Protein AF-A0A343YVI8-F1 (afdb_monomer)

Foldseek 3Di:
DVLVLVLLVVVLVVDPQVLVNLVSQLVSLVVVLVVVCVVDPHSPVSVVSNVVSVVVSVVVNVVSVVPDDPDDDDDDVVSVVVSVVSVVVSVVVVVVVVVVVVVVVVVVVVVVVVVVVVVVVVVVVVVVVVD

Sequence (131 aa):
MMSIMFLMSILMIFYNHPMSMGANLILQTIMIVILIGPMNYSFWFSYILFLIMIGGMLILFMYMTSIASNEKFKFSINLLIIIMMMFMITYFLNKYFIKEFNFKMMENMFFNQYNFNNFNKYYNLNFQLIY

Secondary structure (DSSP, 8-state):
-HHHHHHHHHHHTT--SHHHHHHHHHHHHHHHHHHHGGGSSSTHHHHHHHHHHHHHHHHHHHHHHHHS--PPP---HHHHHHHHHHHHHHHHHHHHHHHHHHHHHHHHHHHHHHHHHHHHHHHHHHHHTT-

InterPro domains:
  IPR050269 Complex I Subunit 6 [PTHR11435] (2-109)

Radius of gyration: 25.28 Å; Cα contacts (8 Å, |Δi|>4): 42; chains: 1; bounding box: 85×29×43 Å

Mean predicted aligned error: 10.16 Å

pLDDT: mean 79.78, std 9.46, range [43.69, 89.25]

Organism: NCBI:txid1981046

Solvent-accessible surface area (backbone atoms only — not comparable to full-atom values): 7510 Å² total; per-residue (Å²): 108,70,70,58,48,54,49,55,61,58,51,50,78,74,48,85,48,69,68,60,40,51,52,52,50,53,54,48,52,55,55,49,32,64,58,48,27,79,74,42,100,56,53,65,64,29,49,54,54,45,54,54,54,49,56,57,50,52,55,54,48,56,52,50,67,75,69,54,76,90,69,80,86,81,87,54,70,68,59,53,53,53,51,52,53,52,52,52,53,50,52,54,50,50,55,52,52,52,51,52,51,52,51,53,51,51,52,51,51,52,50,52,52,52,51,52,52,50,52,52,47,54,55,52,51,57,60,62,75,75,110

Structure (mmCIF, N/CA/C/O backbone):
data_AF-A0A343YVI8-F1
#
_entry.id   AF-A0A343YVI8-F1
#
loop_
_atom_site.group_PDB
_atom_site.id
_atom_site.type_symbol
_atom_site.label_atom_id
_atom_site.label_alt_id
_atom_site.label_comp_id
_atom_site.label_asym_id
_atom_site.label_entity_id
_atom_site.label_seq_id
_atom_site.pdbx_PDB_ins_code
_atom_site.Cartn_x
_atom_site.Cartn_y
_atom_site.Cartn_z
_atom_site.occupancy
_atom_site.B_iso_or_equiv
_atom_site.auth_seq_id
_atom_site.auth_comp_id
_atom_site.auth_asym_id
_atom_site.auth_atom_id
_atom_site.pdbx_PDB_model_num
ATOM 1 N N . MET A 1 1 ? 5.208 0.278 -0.737 1.00 77.56 1 MET A N 1
ATOM 2 C CA . MET A 1 1 ? 3.850 0.204 -1.328 1.00 77.56 1 MET A CA 1
ATOM 3 C C . MET A 1 1 ? 3.110 -1.069 -0.935 1.00 77.56 1 MET A C 1
ATOM 5 O O . MET A 1 1 ? 2.021 -0.941 -0.396 1.00 77.56 1 MET A O 1
ATOM 9 N N . MET A 1 2 ? 3.692 -2.265 -1.097 1.00 82.00 2 MET A N 1
ATOM 10 C CA . MET A 1 2 ? 3.049 -3.530 -0.682 1.00 82.00 2 MET A CA 1
ATOM 11 C C . MET A 1 2 ? 2.573 -3.549 0.778 1.00 82.00 2 MET A C 1
ATOM 13 O O . MET A 1 2 ? 1.444 -3.940 1.052 1.00 82.00 2 MET A O 1
ATOM 17 N N . SER A 1 3 ? 3.390 -3.050 1.711 1.00 85.50 3 SER A N 1
ATOM 18 C CA . SER A 1 3 ? 3.013 -2.959 3.130 1.00 85.50 3 SER A CA 1
ATOM 19 C C . SER A 1 3 ? 1.769 -2.090 3.366 1.00 85.50 3 SER A C 1
ATOM 21 O O . SER A 1 3 ? 0.954 -2.389 4.231 1.00 85.50 3 SER A O 1
ATOM 23 N N . ILE A 1 4 ? 1.607 -1.020 2.579 1.00 85.44 4 ILE A N 1
ATOM 24 C CA . ILE A 1 4 ? 0.468 -0.099 2.665 1.00 85.44 4 ILE A CA 1
ATOM 25 C C . ILE A 1 4 ? -0.784 -0.764 2.090 1.00 85.44 4 ILE A C 1
ATOM 27 O O . ILE A 1 4 ? -1.859 -0.616 2.657 1.00 85.44 4 ILE A O 1
ATOM 31 N N . MET A 1 5 ? -0.664 -1.555 1.020 1.00 89.25 5 MET A N 1
ATOM 32 C CA . MET A 1 5 ? -1.799 -2.342 0.523 1.00 89.25 5 MET A CA 1
ATOM 33 C C . MET A 1 5 ? -2.298 -3.356 1.537 1.00 89.25 5 MET A C 1
ATOM 35 O O . MET A 1 5 ? -3.504 -3.496 1.709 1.00 89.25 5 MET A O 1
ATOM 39 N N . PHE A 1 6 ? -1.375 -4.043 2.207 1.00 86.25 6 PHE A N 1
ATOM 40 C CA . PHE A 1 6 ? -1.733 -5.020 3.224 1.00 86.25 6 PHE A CA 1
ATOM 41 C C . PHE A 1 6 ? -2.494 -4.359 4.383 1.00 86.25 6 PHE A C 1
ATOM 43 O O . PHE A 1 6 ? -3.528 -4.863 4.822 1.00 86.25 6 PHE A O 1
ATOM 50 N N . LEU A 1 7 ? -2.057 -3.166 4.801 1.00 87.56 7 LEU A N 1
ATOM 51 C CA . LEU A 1 7 ? -2.806 -2.345 5.752 1.00 87.56 7 LEU A CA 1
ATOM 52 C C . LEU A 1 7 ? -4.205 -2.009 5.234 1.00 87.56 7 LEU A C 1
ATOM 54 O O . LEU A 1 7 ? -5.179 -2.282 5.928 1.00 87.56 7 LEU A O 1
ATOM 58 N N . MET A 1 8 ? -4.324 -1.482 4.012 1.00 87.31 8 MET A N 1
ATOM 59 C CA . MET A 1 8 ? -5.625 -1.127 3.433 1.00 87.31 8 MET A CA 1
ATOM 60 C C . MET A 1 8 ? -6.579 -2.327 3.350 1.00 87.31 8 MET A C 1
ATOM 62 O O . MET A 1 8 ? -7.770 -2.167 3.616 1.00 87.31 8 MET A O 1
ATOM 66 N N . SER A 1 9 ? -6.078 -3.535 3.064 1.00 87.19 9 SER A N 1
ATOM 67 C CA . SER A 1 9 ? -6.901 -4.751 3.089 1.00 87.19 9 SER A CA 1
ATOM 68 C C . SER A 1 9 ? -7.373 -5.140 4.489 1.00 87.19 9 SER A C 1
ATOM 70 O O . SER A 1 9 ? -8.506 -5.584 4.634 1.00 87.19 9 SER A O 1
ATOM 72 N N . ILE A 1 10 ? -6.562 -4.937 5.531 1.00 86.94 10 ILE A N 1
ATOM 73 C CA . ILE A 1 10 ? -6.992 -5.186 6.916 1.00 86.94 10 ILE A CA 1
ATOM 74 C C . ILE A 1 10 ? -8.058 -4.165 7.333 1.00 86.94 10 ILE A C 1
ATOM 76 O O . ILE A 1 10 ? -9.026 -4.520 8.002 1.00 86.94 10 ILE A O 1
ATOM 80 N N . LEU A 1 11 ? -7.930 -2.909 6.892 1.00 84.06 11 LEU A N 1
ATOM 81 C CA . LEU A 1 11 ? -8.906 -1.858 7.191 1.00 84.06 11 LEU A CA 1
ATOM 82 C C . LEU A 1 11 ? -10.289 -2.123 6.589 1.00 84.06 11 LEU A C 1
ATOM 84 O O . LEU A 1 11 ? -11.279 -1.720 7.195 1.00 84.06 11 LEU A O 1
ATOM 88 N N . MET A 1 12 ? -10.382 -2.866 5.478 1.00 82.69 12 MET A N 1
ATOM 89 C CA . MET A 1 12 ? -11.670 -3.290 4.904 1.00 82.69 12 MET A CA 1
ATOM 90 C C . MET A 1 12 ? -12.567 -3.997 5.912 1.00 82.69 12 MET A C 1
ATOM 92 O O . MET A 1 12 ? -13.773 -3.785 5.900 1.00 82.69 12 MET A O 1
ATOM 96 N N . ILE A 1 13 ? -11.981 -4.826 6.777 1.00 82.31 13 ILE A N 1
ATOM 97 C CA . ILE A 1 13 ? -12.727 -5.658 7.728 1.00 82.31 13 ILE A CA 1
ATOM 98 C C . ILE A 1 13 ? -13.445 -4.783 8.765 1.00 82.31 13 ILE A C 1
ATOM 100 O O . ILE A 1 13 ? -14.475 -5.173 9.306 1.00 82.31 13 ILE A O 1
ATOM 104 N N . PHE A 1 14 ? -12.921 -3.585 9.027 1.00 80.50 14 PHE A N 1
ATOM 105 C CA . PHE A 1 14 ? -13.452 -2.680 10.037 1.00 80.50 14 PHE A CA 1
ATOM 106 C C . PHE A 1 14 ? -14.388 -1.597 9.480 1.00 80.50 14 PHE A C 1
ATOM 108 O O . PHE A 1 14 ? -14.979 -0.842 10.257 1.00 80.50 14 PHE A O 1
ATOM 115 N N . TYR A 1 15 ? -14.517 -1.475 8.157 1.00 78.88 15 TYR A N 1
ATOM 116 C CA . TYR A 1 15 ? -15.435 -0.516 7.552 1.00 78.88 15 TYR A CA 1
ATOM 117 C C . TYR A 1 15 ? -16.842 -1.100 7.452 1.00 78.88 15 TYR A C 1
ATOM 119 O O . TYR A 1 15 ? -17.083 -2.049 6.718 1.00 78.88 15 TYR A O 1
ATOM 127 N N . ASN A 1 16 ? -17.793 -0.461 8.132 1.00 74.56 16 ASN A N 1
ATOM 128 C CA . ASN A 1 16 ? -19.196 -0.878 8.091 1.00 74.56 16 ASN A CA 1
ATOM 129 C C . ASN A 1 16 ? -19.978 -0.218 6.946 1.00 74.56 16 ASN A C 1
ATOM 131 O O . ASN A 1 16 ? -20.983 -0.756 6.494 1.00 74.56 16 ASN A O 1
ATOM 135 N N . HIS A 1 17 ? -19.548 0.964 6.487 1.00 78.00 17 HIS A N 1
ATOM 136 C CA . HIS A 1 17 ? -20.292 1.714 5.480 1.00 78.00 17 HIS A CA 1
ATOM 137 C C . HIS A 1 17 ? -19.860 1.301 4.057 1.00 78.00 17 HIS A C 1
ATOM 139 O O . HIS A 1 17 ? -18.666 1.383 3.737 1.00 78.00 17 HIS A O 1
ATOM 145 N N . PRO A 1 18 ? -20.796 0.935 3.157 1.00 80.06 18 PRO A N 1
ATOM 146 C CA . PRO A 1 18 ? -20.468 0.470 1.805 1.00 80.06 18 PRO A CA 1
ATOM 147 C C . PRO A 1 18 ? -19.692 1.521 1.002 1.00 80.06 18 PRO A C 1
ATOM 149 O O . PRO A 1 18 ? -18.757 1.188 0.279 1.00 80.06 18 PRO A O 1
ATOM 152 N N . MET A 1 19 ? -20.001 2.809 1.194 1.00 78.25 19 MET A N 1
ATOM 153 C CA . MET A 1 19 ? -19.268 3.908 0.548 1.00 78.25 19 MET A CA 1
ATOM 154 C C . MET A 1 19 ? -17.791 3.978 0.973 1.00 78.25 19 MET A C 1
ATOM 156 O O . MET A 1 19 ? -16.931 4.176 0.120 1.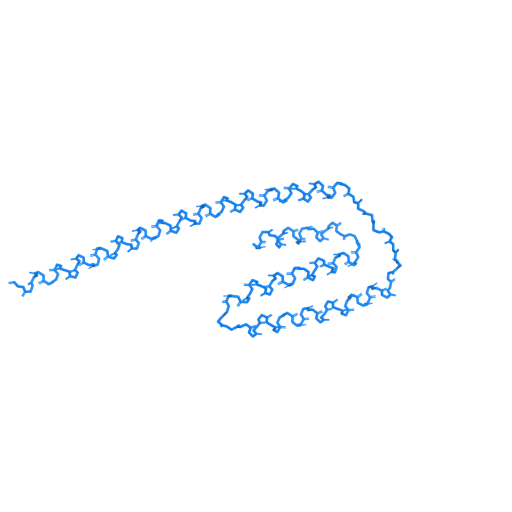00 78.25 19 MET A O 1
ATOM 160 N N . SER A 1 20 ? -17.466 3.787 2.263 1.00 81.75 20 SER A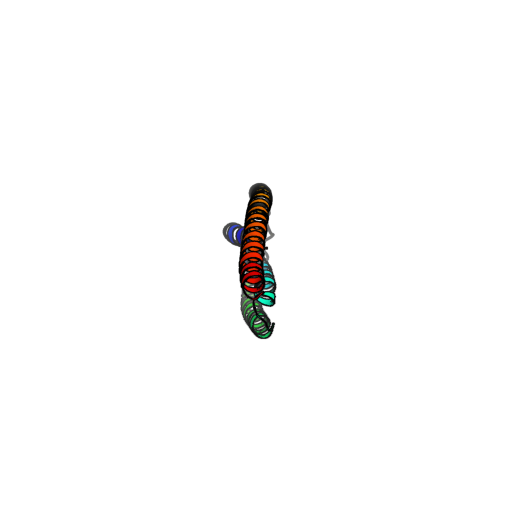 N 1
ATOM 161 C CA . SER A 1 20 ? -16.062 3.787 2.710 1.00 81.75 20 SER A CA 1
ATOM 162 C C . SER A 1 20 ? -15.317 2.547 2.233 1.00 81.75 20 SER A C 1
ATOM 164 O O . SER A 1 20 ? -14.145 2.637 1.876 1.00 81.75 20 SER A O 1
ATOM 166 N N . MET A 1 21 ? -16.009 1.408 2.161 1.00 80.75 21 MET A N 1
ATOM 167 C CA . MET A 1 21 ? -15.449 0.181 1.601 1.00 80.75 21 MET A CA 1
ATOM 168 C C . MET A 1 21 ? -15.139 0.348 0.103 1.00 80.75 21 MET A C 1
ATOM 170 O O . MET A 1 21 ? -14.044 0.008 -0.343 1.00 80.75 21 MET A O 1
ATOM 174 N N . GLY A 1 22 ? -16.047 0.973 -0.656 1.00 84.75 22 GLY A N 1
ATOM 175 C CA . GLY A 1 22 ? -15.846 1.319 -2.066 1.00 84.75 22 GLY A CA 1
ATOM 176 C C . GLY A 1 22 ? -14.704 2.316 -2.291 1.00 84.75 22 GLY A C 1
ATOM 177 O O . GLY A 1 22 ? -13.875 2.115 -3.175 1.00 84.75 22 GLY A O 1
ATOM 178 N N . ALA A 1 23 ? -14.594 3.351 -1.455 1.00 82.94 23 ALA A N 1
ATOM 179 C CA . ALA A 1 23 ? -13.493 4.312 -1.533 1.00 82.94 23 ALA A CA 1
ATOM 180 C C . ALA A 1 23 ? -12.125 3.654 -1.265 1.00 82.94 23 ALA A C 1
ATOM 182 O O . ALA A 1 23 ? -11.159 3.913 -1.986 1.00 82.94 23 ALA A O 1
ATOM 183 N N . ASN A 1 24 ? -12.046 2.762 -0.271 1.00 87.31 24 ASN A N 1
ATOM 184 C CA . ASN A 1 24 ? -10.824 2.012 0.025 1.00 87.31 24 ASN A CA 1
ATOM 185 C C . ASN A 1 24 ? -10.439 1.066 -1.129 1.00 87.31 24 ASN A C 1
ATOM 187 O O . ASN A 1 24 ? -9.264 0.945 -1.473 1.00 87.31 24 ASN A O 1
ATOM 191 N N . LEU A 1 25 ? -11.433 0.451 -1.781 1.00 86.56 25 LEU A N 1
ATOM 192 C CA . LEU A 1 25 ? -11.241 -0.415 -2.947 1.00 86.56 25 LEU A CA 1
ATOM 193 C C . LEU A 1 25 ? -10.657 0.359 -4.142 1.00 86.56 25 LEU A C 1
ATOM 195 O O . LEU A 1 25 ? -9.728 -0.122 -4.795 1.00 86.56 25 LEU A O 1
ATOM 199 N N . ILE A 1 26 ? -11.143 1.576 -4.403 1.00 86.25 26 ILE A N 1
ATOM 200 C CA . ILE A 1 26 ? -10.613 2.444 -5.469 1.00 86.25 26 ILE A CA 1
ATOM 201 C C . ILE A 1 26 ? -9.158 2.837 -5.175 1.00 86.25 26 ILE A C 1
ATOM 203 O O . ILE A 1 26 ? -8.293 2.736 -6.043 1.00 86.25 26 ILE A O 1
ATOM 207 N N . LEU A 1 27 ? -8.845 3.227 -3.938 1.00 88.38 27 LEU A N 1
ATOM 208 C CA . LEU A 1 27 ? -7.467 3.534 -3.536 1.00 88.38 27 LEU A CA 1
ATOM 209 C C . LEU A 1 27 ? -6.532 2.333 -3.719 1.00 88.38 27 LEU A C 1
ATOM 211 O O . LEU A 1 27 ? -5.411 2.482 -4.211 1.00 88.38 27 LEU A O 1
ATOM 215 N N . GLN A 1 28 ? -6.992 1.134 -3.362 1.00 88.06 28 GLN A N 1
ATOM 216 C CA . GLN A 1 28 ? -6.203 -0.083 -3.503 1.00 88.06 28 GLN A CA 1
ATOM 217 C C . GLN A 1 28 ? -5.961 -0.446 -4.977 1.00 88.06 28 GLN A C 1
ATOM 219 O O . GLN A 1 28 ? -4.839 -0.811 -5.326 1.00 88.06 28 GLN A O 1
ATOM 224 N N . THR A 1 29 ? -6.956 -0.296 -5.858 1.00 87.88 29 THR A N 1
ATOM 225 C CA . THR A 1 29 ? -6.795 -0.586 -7.296 1.00 87.88 29 THR A CA 1
ATOM 226 C C . THR A 1 29 ? -5.842 0.382 -7.989 1.00 87.88 29 THR A C 1
ATOM 228 O O . THR A 1 29 ? -4.996 -0.063 -8.767 1.00 87.88 29 THR A O 1
ATOM 231 N N . ILE A 1 30 ? -5.882 1.674 -7.649 1.00 88.75 30 ILE A N 1
ATOM 232 C CA . ILE A 1 30 ? -4.902 2.658 -8.139 1.00 88.75 30 ILE A CA 1
ATOM 233 C C . ILE A 1 30 ? -3.483 2.235 -7.740 1.00 88.75 30 ILE A C 1
ATOM 235 O O . ILE A 1 30 ? -2.578 2.202 -8.574 1.00 88.75 30 ILE A O 1
ATOM 239 N N . MET A 1 31 ? -3.291 1.839 -6.479 1.00 88.88 31 MET A N 1
ATOM 240 C CA . MET A 1 31 ? -1.992 1.378 -5.990 1.00 88.88 31 MET A CA 1
ATOM 241 C C . MET A 1 31 ? -1.511 0.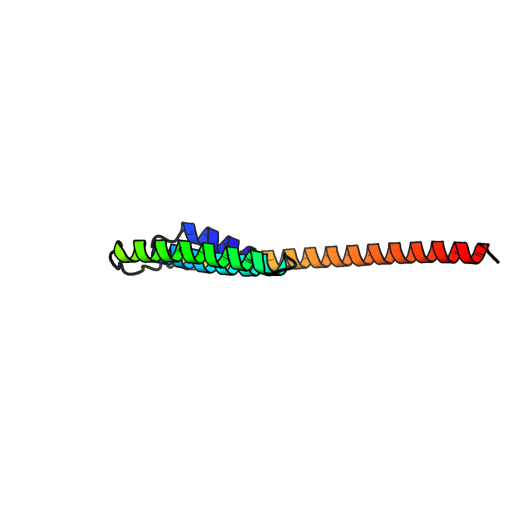105 -6.719 1.00 88.88 31 MET A C 1
ATOM 243 O O . MET A 1 31 ? -0.312 -0.044 -6.949 1.00 88.88 31 MET A O 1
ATOM 247 N N . ILE A 1 32 ? -2.413 -0.809 -7.107 1.00 88.94 32 ILE A N 1
ATOM 248 C CA . ILE A 1 32 ? -2.075 -2.046 -7.847 1.00 88.94 32 ILE A CA 1
ATOM 249 C C . ILE A 1 32 ? -1.589 -1.722 -9.253 1.00 88.94 32 ILE A C 1
ATOM 251 O O . ILE A 1 32 ? -0.574 -2.259 -9.694 1.00 88.94 32 ILE A O 1
ATOM 255 N N . VAL A 1 33 ? -2.260 -0.805 -9.939 1.00 88.44 33 VAL A N 1
ATOM 256 C CA . VAL A 1 33 ? -1.869 -0.391 -11.291 1.00 88.44 33 VAL A CA 1
ATOM 257 C C . VAL A 1 33 ? -0.500 0.287 -11.282 1.00 88.44 33 VAL A C 1
ATOM 259 O O . VAL A 1 33 ? 0.321 -0.003 -12.153 1.00 88.44 33 VAL A O 1
ATOM 262 N N . ILE A 1 34 ? -0.211 1.104 -10.263 1.00 86.00 34 ILE A N 1
ATOM 263 C CA . ILE A 1 34 ? 1.110 1.727 -10.092 1.00 86.00 34 ILE A CA 1
ATOM 264 C C . ILE A 1 34 ? 2.206 0.675 -9.867 1.00 86.00 34 ILE A C 1
ATOM 266 O O . ILE A 1 34 ? 3.320 0.853 -10.348 1.00 86.00 34 ILE A O 1
ATOM 270 N N . LEU A 1 35 ? 1.915 -0.427 -9.171 1.00 87.31 35 LEU A N 1
ATOM 271 C CA . LEU A 1 35 ? 2.893 -1.496 -8.948 1.00 87.31 35 LEU A CA 1
ATOM 272 C C . LEU A 1 35 ? 3.134 -2.371 -10.177 1.00 87.31 35 LEU A C 1
ATOM 274 O O . LEU A 1 35 ? 4.272 -2.755 -10.424 1.00 87.31 35 LEU A O 1
ATOM 278 N N . ILE A 1 36 ? 2.080 -2.701 -10.926 1.00 85.94 36 ILE A N 1
ATOM 279 C CA . ILE A 1 36 ? 2.173 -3.580 -12.101 1.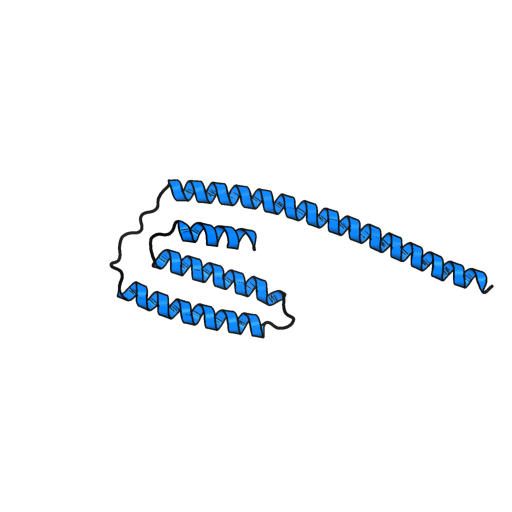00 85.94 36 ILE A CA 1
ATOM 280 C C . ILE A 1 36 ? 2.778 -2.838 -13.298 1.00 85.94 36 ILE A C 1
ATOM 282 O O . ILE A 1 36 ? 3.488 -3.449 -14.091 1.00 85.94 36 ILE A O 1
ATOM 286 N N . GLY A 1 37 ? 2.543 -1.527 -13.419 1.00 85.56 37 GLY A N 1
ATOM 287 C CA . GLY A 1 37 ? 3.074 -0.694 -14.501 1.00 85.56 37 GLY A CA 1
ATOM 288 C C . GLY A 1 37 ? 4.570 -0.899 -14.784 1.00 85.56 37 GLY A C 1
ATOM 289 O O . GLY A 1 37 ? 4.905 -1.281 -15.901 1.00 85.56 37 GLY A O 1
ATOM 290 N N . PRO A 1 38 ? 5.471 -0.717 -13.799 1.00 82.06 38 PRO A N 1
ATOM 291 C CA . PRO A 1 38 ? 6.910 -0.887 -13.998 1.00 82.06 38 PRO A CA 1
ATOM 292 C C . PRO A 1 38 ? 7.374 -2.351 -14.067 1.00 82.06 38 PRO A C 1
ATOM 294 O O . PRO A 1 38 ? 8.536 -2.589 -14.381 1.00 82.06 38 PRO A O 1
ATOM 297 N N . MET A 1 39 ? 6.519 -3.336 -13.757 1.00 79.88 39 MET A N 1
ATOM 298 C CA . MET A 1 39 ? 6.896 -4.757 -13.829 1.00 79.88 39 MET A CA 1
ATOM 299 C C . MET A 1 39 ? 6.954 -5.282 -15.268 1.00 79.88 39 MET A C 1
ATOM 301 O O . MET A 1 39 ? 7.632 -6.274 -15.523 1.00 79.88 39 MET A O 1
ATOM 305 N N . ASN A 1 40 ? 6.273 -4.619 -16.206 1.00 77.19 40 ASN A N 1
ATOM 306 C CA . ASN A 1 40 ? 6.239 -5.001 -17.613 1.00 77.19 40 ASN A CA 1
ATOM 307 C C . ASN A 1 40 ? 6.941 -3.956 -18.486 1.00 77.19 40 ASN A C 1
ATOM 309 O O . ASN A 1 40 ? 6.906 -2.762 -18.208 1.00 77.19 40 ASN A O 1
ATOM 313 N N . TYR A 1 41 ? 7.507 -4.399 -19.612 1.00 76.62 41 TYR A N 1
ATOM 314 C CA . TYR A 1 41 ? 8.139 -3.506 -20.592 1.00 76.62 41 TYR A CA 1
ATOM 315 C C . TYR A 1 41 ? 7.173 -2.487 -21.220 1.00 76.62 41 TYR A C 1
ATOM 317 O O . TYR A 1 41 ? 7.612 -1.451 -21.711 1.00 76.62 41 TYR A O 1
ATOM 325 N N . SER A 1 42 ? 5.865 -2.768 -21.225 1.00 82.38 42 SER A N 1
ATOM 326 C CA . SER A 1 42 ? 4.843 -1.845 -21.722 1.00 82.38 42 SER A CA 1
ATOM 327 C C . SER A 1 42 ? 3.707 -1.669 -20.714 1.00 82.38 42 SER A C 1
ATOM 329 O O . SER A 1 42 ? 3.241 -2.626 -20.093 1.00 82.38 42 SER A O 1
ATOM 331 N N . PHE A 1 43 ? 3.208 -0.436 -20.606 1.00 84.44 43 PHE A N 1
ATOM 332 C CA . PHE A 1 43 ? 2.110 -0.059 -19.705 1.00 84.44 43 PHE A CA 1
ATOM 333 C C . PHE A 1 43 ? 0.720 -0.512 -20.184 1.00 84.44 43 PHE A C 1
ATOM 335 O O . PHE A 1 43 ? -0.285 -0.249 -19.517 1.00 84.44 43 PHE A O 1
ATOM 342 N N . TRP A 1 44 ? 0.630 -1.188 -21.333 1.00 83.88 44 TRP A N 1
ATOM 343 C CA . TRP A 1 44 ? -0.646 -1.524 -21.966 1.00 83.88 44 TRP A CA 1
ATOM 344 C C . TRP A 1 44 ? -1.501 -2.447 -21.087 1.00 83.88 44 TRP A C 1
ATOM 346 O O . TRP A 1 44 ? -2.688 -2.199 -20.885 1.00 83.88 44 TRP A O 1
ATOM 356 N N . PHE A 1 45 ? -0.874 -3.445 -20.458 1.00 79.12 45 PHE A N 1
ATOM 357 C CA . PHE A 1 45 ? -1.565 -4.362 -19.552 1.00 79.12 45 PHE A CA 1
ATOM 358 C C . PHE A 1 45 ? -2.049 -3.673 -18.266 1.00 79.12 45 PHE A C 1
ATOM 360 O O . PHE A 1 45 ? -3.201 -3.848 -17.874 1.00 79.12 45 PHE A O 1
ATOM 367 N N . SER A 1 46 ? -1.215 -2.834 -17.639 1.00 85.69 46 SER A N 1
ATOM 368 C CA . SER A 1 46 ? -1.608 -2.062 -16.449 1.00 85.69 46 SER A CA 1
ATOM 369 C C . SER A 1 46 ? -2.750 -1.083 -16.737 1.00 85.69 46 SER A C 1
ATOM 371 O O . SER A 1 46 ? -3.618 -0.890 -15.890 1.00 85.69 46 SER A O 1
ATOM 373 N N . TYR A 1 47 ? -2.790 -0.508 -17.942 1.00 86.44 47 TYR A N 1
ATOM 374 C CA . TYR A 1 47 ? -3.847 0.408 -18.367 1.00 86.44 47 TYR A CA 1
ATOM 375 C C . TYR A 1 47 ? -5.195 -0.300 -18.569 1.00 86.44 47 TYR A C 1
ATOM 377 O O . TYR A 1 47 ? -6.220 0.175 -18.081 1.00 86.44 47 TYR A O 1
ATOM 385 N N . ILE A 1 48 ? -5.202 -1.466 -19.224 1.00 88.12 48 ILE A N 1
ATOM 386 C CA . ILE A 1 48 ? -6.424 -2.269 -19.393 1.00 88.12 48 ILE A CA 1
ATOM 387 C C . ILE A 1 48 ? -6.969 -2.705 -18.024 1.00 88.12 48 ILE A C 1
ATOM 389 O O . ILE A 1 48 ? -8.166 -2.573 -17.765 1.00 88.12 48 ILE A O 1
ATOM 393 N N . LEU A 1 49 ? -6.092 -3.153 -17.119 1.00 83.81 49 LEU A N 1
ATOM 394 C CA . LEU A 1 49 ? -6.460 -3.514 -15.745 1.00 83.81 49 LEU A CA 1
ATOM 395 C C . LEU A 1 49 ? -7.090 -2.341 -14.983 1.00 83.81 49 LEU A C 1
ATOM 397 O O . LEU A 1 49 ? -8.097 -2.524 -14.302 1.00 83.81 49 LEU A O 1
ATOM 401 N N . PHE A 1 50 ? -6.529 -1.138 -15.126 1.00 83.56 50 PHE A N 1
ATOM 402 C CA . PHE A 1 50 ? -7.058 0.080 -14.513 1.00 83.56 50 PHE A CA 1
ATOM 403 C C . PHE A 1 50 ? -8.482 0.394 -14.978 1.00 83.56 50 PHE A C 1
ATOM 405 O O . PHE A 1 50 ? -9.369 0.609 -14.150 1.00 83.56 50 PHE A O 1
ATOM 412 N N . LEU A 1 51 ? -8.717 0.379 -16.294 1.00 84.25 51 LEU A N 1
ATOM 413 C CA . LEU A 1 51 ? -10.020 0.707 -16.875 1.00 84.25 51 LEU A CA 1
ATOM 414 C C . LEU A 1 51 ? -11.113 -0.282 -16.462 1.00 84.25 51 LEU A C 1
ATOM 416 O O . LEU A 1 51 ? -12.210 0.139 -16.095 1.00 84.25 51 LEU A O 1
ATOM 420 N N . ILE A 1 52 ? -10.817 -1.584 -16.489 1.00 88.50 52 ILE A N 1
ATOM 421 C CA . ILE A 1 52 ? -11.792 -2.623 -16.128 1.00 88.50 52 ILE A CA 1
ATOM 422 C C . ILE A 1 52 ? -12.144 -2.532 -14.637 1.00 88.50 52 ILE A C 1
ATOM 424 O O . ILE A 1 52 ? -13.322 -2.579 -14.277 1.00 88.50 52 ILE A O 1
ATOM 428 N N . MET A 1 53 ? -11.144 -2.346 -13.769 1.00 83.38 53 MET A N 1
ATOM 429 C CA . MET A 1 53 ? -11.362 -2.255 -12.322 1.00 83.38 53 MET A CA 1
ATOM 430 C C . MET A 1 53 ? -12.165 -1.011 -11.928 1.00 83.38 53 MET A C 1
ATOM 432 O O . MET A 1 53 ? -13.103 -1.114 -11.137 1.00 83.38 53 MET A O 1
ATOM 436 N N . ILE A 1 54 ? -11.858 0.155 -12.503 1.00 84.06 54 ILE A N 1
ATOM 437 C CA . ILE A 1 54 ? -12.602 1.389 -12.210 1.00 84.06 54 ILE A CA 1
ATOM 438 C C . ILE A 1 54 ? -14.016 1.332 -12.784 1.00 84.06 54 ILE A C 1
ATOM 440 O O . ILE A 1 54 ? -14.959 1.714 -12.092 1.00 84.06 54 ILE A O 1
ATOM 444 N N . GLY A 1 55 ? -14.191 0.812 -14.002 1.00 85.06 55 GLY A N 1
ATOM 445 C CA . GLY A 1 55 ? -15.511 0.658 -14.614 1.00 85.06 55 GLY A CA 1
ATOM 446 C C . GLY A 1 55 ? -16.455 -0.196 -13.762 1.00 85.06 55 GLY A C 1
ATOM 447 O O . GLY A 1 55 ? -17.578 0.220 -13.480 1.00 85.06 55 GLY A O 1
ATOM 448 N N . GLY A 1 56 ? -15.984 -1.349 -13.273 1.00 83.06 56 GLY A N 1
ATOM 449 C CA . GLY A 1 56 ? -16.768 -2.213 -12.384 1.00 83.06 56 GLY A CA 1
ATOM 450 C C . GLY A 1 56 ? -17.089 -1.566 -11.032 1.00 83.06 56 GLY A C 1
ATOM 451 O O . GLY A 1 56 ? -18.207 -1.688 -10.529 1.00 83.06 56 GLY A O 1
ATOM 452 N N . MET A 1 57 ? -16.139 -0.822 -10.457 1.00 83.50 57 MET A N 1
ATOM 453 C CA . MET A 1 57 ? -16.337 -0.136 -9.176 1.00 83.50 57 MET A CA 1
ATOM 454 C C . MET A 1 57 ? -17.296 1.056 -9.269 1.00 83.50 57 MET A C 1
ATOM 456 O O . MET A 1 57 ? -18.053 1.286 -8.328 1.00 83.50 57 MET A O 1
ATOM 460 N N . LEU A 1 58 ? -17.329 1.783 -10.390 1.00 78.56 58 LEU A N 1
ATOM 461 C CA . LEU A 1 58 ? -18.264 2.896 -10.594 1.00 78.56 58 LEU A CA 1
ATOM 462 C C . LEU A 1 58 ? -19.724 2.426 -10.651 1.00 78.56 58 LEU A C 1
ATOM 464 O O . LEU A 1 58 ? -20.599 3.079 -10.085 1.00 78.56 58 LEU A O 1
ATOM 468 N N . ILE A 1 59 ? -19.988 1.275 -11.275 1.00 82.62 59 ILE A N 1
ATOM 469 C CA . ILE A 1 59 ? -21.334 0.682 -11.334 1.00 82.62 59 ILE A CA 1
ATOM 470 C C . ILE A 1 59 ? -21.800 0.278 -9.927 1.00 82.62 59 ILE A C 1
ATOM 472 O O . ILE A 1 59 ? -22.916 0.610 -9.524 1.00 82.62 59 ILE A O 1
ATOM 476 N N . LEU A 1 60 ? -20.928 -0.374 -9.149 1.00 76.38 60 LEU A N 1
ATOM 477 C CA . LEU A 1 60 ? -21.203 -0.729 -7.751 1.00 76.38 60 LEU A CA 1
ATOM 478 C C . LEU A 1 60 ? -21.416 0.504 -6.864 1.00 76.38 60 LEU A C 1
ATOM 480 O O . LEU A 1 60 ? -22.286 0.491 -5.991 1.00 76.38 60 LEU A O 1
ATOM 484 N N . PHE A 1 61 ? -20.652 1.574 -7.095 1.00 73.50 61 PHE A N 1
ATOM 485 C CA . PHE A 1 61 ? -20.813 2.833 -6.375 1.00 73.50 61 PHE A CA 1
ATOM 486 C C . PHE A 1 61 ? -22.179 3.468 -6.656 1.00 73.50 61 PHE A C 1
ATOM 488 O O . PHE A 1 61 ? -22.895 3.778 -5.705 1.00 73.50 61 PHE A O 1
ATOM 495 N N . MET A 1 62 ? -22.577 3.581 -7.932 1.00 79.25 62 MET A N 1
ATOM 496 C CA . MET A 1 62 ? -23.897 4.109 -8.309 1.00 79.25 62 MET A CA 1
ATOM 497 C C . MET A 1 62 ? -25.035 3.295 -7.685 1.00 79.25 62 MET A C 1
ATOM 499 O O . MET A 1 62 ? -25.981 3.870 -7.141 1.00 79.25 62 MET A O 1
ATOM 503 N N . TYR A 1 63 ? -24.913 1.965 -7.701 1.00 84.12 63 TYR A N 1
ATOM 504 C CA . TYR A 1 63 ? -25.891 1.068 -7.092 1.00 84.12 63 TYR A CA 1
ATOM 505 C C . TYR A 1 63 ? -26.038 1.327 -5.586 1.00 84.12 63 TYR A C 1
ATOM 507 O O . TYR A 1 63 ? -27.142 1.586 -5.107 1.00 84.12 63 TYR A O 1
ATOM 515 N N . MET A 1 64 ? -24.933 1.352 -4.838 1.00 76.31 64 MET A N 1
ATOM 516 C CA . MET A 1 64 ? -24.983 1.560 -3.388 1.00 76.31 64 MET A CA 1
ATOM 517 C C . MET A 1 64 ? -25.470 2.956 -2.992 1.00 76.31 64 MET A C 1
ATOM 519 O O . MET A 1 64 ? -26.227 3.072 -2.030 1.00 76.31 64 MET A O 1
ATOM 523 N N . THR A 1 65 ? -25.114 4.008 -3.738 1.00 73.19 65 THR A N 1
ATOM 524 C CA . THR A 1 65 ? -25.639 5.360 -3.471 1.00 73.19 65 THR A CA 1
ATOM 525 C C . THR A 1 65 ? -27.137 5.484 -3.740 1.00 73.19 65 THR A C 1
ATOM 527 O O . THR A 1 65 ? -27.788 6.322 -3.128 1.00 73.19 65 THR A O 1
ATOM 530 N N . SER A 1 66 ? -27.697 4.657 -4.631 1.00 77.88 66 SER A N 1
ATOM 531 C CA . SER A 1 66 ? -29.135 4.677 -4.928 1.00 77.88 66 SER A CA 1
ATOM 532 C C . SER A 1 66 ? -29.997 3.950 -3.889 1.00 77.88 66 SER A C 1
ATOM 534 O O . SER A 1 66 ? -31.199 4.187 -3.828 1.00 77.88 66 SER A O 1
ATOM 536 N N . ILE A 1 67 ? -29.393 3.077 -3.074 1.00 73.06 67 ILE A N 1
ATOM 537 C CA . ILE A 1 67 ? -30.108 2.179 -2.150 1.00 73.06 67 ILE A CA 1
ATOM 538 C C . ILE A 1 67 ? -29.879 2.549 -0.681 1.00 73.06 67 ILE A C 1
ATOM 540 O O . ILE A 1 67 ? -30.752 2.311 0.152 1.00 73.06 67 ILE A O 1
ATOM 544 N N . ALA A 1 68 ? -28.732 3.133 -0.337 1.00 66.44 68 ALA A N 1
ATOM 545 C CA . ALA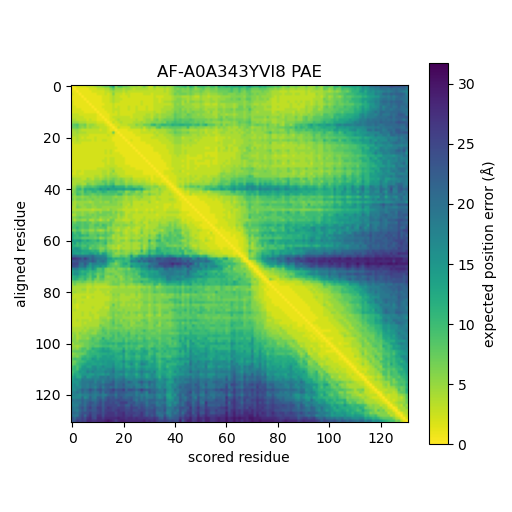 A 1 68 ? -28.427 3.479 1.044 1.00 66.44 68 ALA A CA 1
ATOM 546 C C . ALA A 1 68 ? -29.042 4.830 1.449 1.00 66.44 68 ALA A C 1
ATOM 548 O O . ALA A 1 68 ? -28.810 5.858 0.814 1.00 66.44 68 ALA A O 1
ATOM 549 N N . SER A 1 69 ? -29.763 4.849 2.573 1.00 57.16 69 SER A N 1
ATOM 550 C CA . SER A 1 69 ? -30.029 6.080 3.319 1.00 57.16 69 SER A CA 1
ATOM 551 C C . SER A 1 69 ? -28.700 6.697 3.766 1.00 57.16 69 SER A C 1
ATOM 553 O O . SER A 1 69 ? -27.840 5.972 4.260 1.00 57.16 69 SER A O 1
ATOM 555 N N . ASN A 1 70 ? -28.531 8.018 3.620 1.00 65.00 70 ASN A N 1
ATOM 556 C CA . ASN A 1 70 ? -27.347 8.781 4.052 1.00 65.00 70 ASN A CA 1
ATOM 557 C C . ASN A 1 70 ? -27.155 8.752 5.586 1.00 65.00 70 ASN A C 1
ATOM 559 O O . ASN A 1 70 ? -27.326 9.762 6.277 1.00 65.00 70 ASN A O 1
ATOM 563 N N . GLU A 1 71 ? -26.821 7.594 6.148 1.00 68.00 71 GLU A N 1
A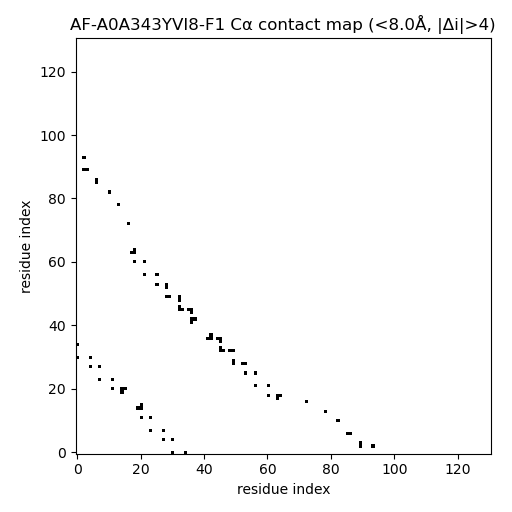TOM 564 C CA . GLU A 1 71 ? -26.501 7.465 7.560 1.00 68.00 71 GLU A CA 1
ATOM 565 C C . GLU A 1 71 ? -25.204 8.215 7.865 1.00 68.00 71 GLU A C 1
ATOM 567 O O . GLU A 1 71 ? -24.197 8.110 7.162 1.00 68.00 71 GLU A O 1
ATOM 572 N N . LYS A 1 72 ? -25.232 9.020 8.930 1.00 69.81 72 LYS A N 1
ATOM 573 C CA . LYS A 1 72 ? -24.076 9.826 9.327 1.00 69.81 72 LYS A CA 1
ATOM 574 C C . LYS A 1 72 ? -22.914 8.908 9.692 1.00 69.81 72 LYS A C 1
ATOM 576 O O . LYS A 1 72 ? -23.050 8.023 10.537 1.00 69.81 72 LYS A O 1
ATOM 581 N N . PHE A 1 73 ? -21.757 9.180 9.102 1.00 69.19 73 PHE A N 1
ATOM 582 C CA . PHE A 1 73 ? -20.534 8.437 9.361 1.00 69.19 73 PHE A CA 1
ATOM 583 C C . PHE A 1 73 ? -20.136 8.540 10.844 1.00 69.19 73 PHE A C 1
ATOM 585 O O . PHE A 1 73 ? -19.870 9.631 11.351 1.00 69.19 73 PHE A O 1
ATOM 592 N N . LYS A 1 74 ? -20.086 7.404 11.550 1.00 72.25 74 LYS A N 1
ATOM 593 C CA . LYS A 1 74 ? -19.611 7.331 12.939 1.00 72.25 74 LYS A CA 1
ATOM 594 C C . LYS A 1 74 ? -18.165 6.846 12.958 1.00 72.25 74 LYS A C 1
ATOM 596 O O . LYS A 1 74 ? -17.900 5.660 12.782 1.00 72.25 74 LYS A O 1
ATOM 601 N N . PHE A 1 75 ? -17.231 7.762 13.196 1.00 73.81 75 PHE A N 1
ATOM 602 C CA . PHE A 1 75 ? -15.839 7.405 13.471 1.00 73.81 75 PHE A CA 1
ATOM 603 C C . PHE A 1 75 ? -15.722 6.807 14.875 1.00 73.81 75 PHE A C 1
ATOM 605 O O . PHE A 1 75 ? -16.216 7.393 15.837 1.00 73.81 75 PHE A O 1
ATOM 612 N N . SER A 1 76 ? -15.040 5.667 15.007 1.00 83.19 76 SER A N 1
ATOM 613 C CA . SER A 1 76 ? -14.663 5.142 16.320 1.00 83.19 76 SER A CA 1
ATOM 614 C C . SER A 1 76 ? -13.189 5.429 16.610 1.00 83.19 76 SER A C 1
ATOM 616 O O . SER A 1 76 ? -12.301 5.157 15.801 1.00 83.19 76 SER A O 1
ATOM 618 N N . ILE A 1 77 ? -12.929 5.997 17.787 1.00 83.81 77 ILE A N 1
ATOM 619 C CA . ILE A 1 77 ? -11.576 6.323 18.265 1.00 83.81 77 ILE A CA 1
ATOM 620 C C . ILE A 1 77 ? -10.724 5.056 18.413 1.00 83.81 77 ILE A C 1
ATOM 622 O O . ILE A 1 77 ? -9.537 5.071 18.098 1.00 83.81 77 ILE A O 1
ATOM 626 N N . ASN A 1 78 ? -11.341 3.934 18.791 1.00 85.12 78 ASN A N 1
ATOM 627 C CA . ASN A 1 78 ? -10.663 2.642 18.897 1.00 85.12 78 ASN A CA 1
ATOM 628 C C . ASN A 1 78 ? -10.084 2.191 17.548 1.00 85.12 78 ASN A C 1
ATOM 630 O O . ASN A 1 78 ? -8.945 1.733 17.497 1.00 85.12 78 ASN A O 1
ATOM 634 N N . LEU A 1 79 ? -10.824 2.383 16.449 1.00 84.62 79 LEU A N 1
ATOM 635 C CA . LEU A 1 79 ? -10.321 2.117 15.099 1.00 84.62 79 LEU A CA 1
ATOM 636 C C . LEU A 1 79 ? -9.112 2.985 14.768 1.00 84.62 79 LEU A C 1
ATOM 638 O O . LEU A 1 79 ? -8.137 2.488 14.215 1.00 84.62 79 LEU A O 1
ATOM 642 N N . LEU A 1 80 ? -9.150 4.263 15.142 1.00 85.81 80 LEU A N 1
ATOM 643 C CA . LEU A 1 80 ? -8.052 5.191 14.887 1.00 85.81 80 LEU A CA 1
ATOM 644 C C . LEU A 1 80 ? -6.776 4.773 15.630 1.00 85.81 80 LEU A C 1
ATOM 646 O O . LEU A 1 80 ? -5.696 4.793 15.045 1.00 85.81 80 LEU A O 1
ATOM 650 N N . ILE A 1 81 ? -6.893 4.316 16.878 1.00 88.38 81 ILE A N 1
ATOM 651 C CA . ILE A 1 81 ? -5.754 3.801 17.653 1.00 88.38 81 ILE A CA 1
ATOM 652 C C . ILE A 1 81 ? -5.178 2.534 17.002 1.00 88.38 81 ILE A C 1
ATOM 654 O O . ILE A 1 81 ? -3.960 2.431 16.844 1.00 88.38 81 ILE A O 1
ATOM 658 N N . ILE A 1 82 ? -6.034 1.599 16.573 1.00 87.12 82 ILE A N 1
ATOM 659 C CA . ILE A 1 82 ? -5.605 0.378 15.869 1.00 87.12 82 ILE A CA 1
ATOM 660 C C . ILE A 1 82 ? -4.864 0.737 14.576 1.00 87.12 82 ILE A C 1
ATOM 662 O O . ILE A 1 82 ? -3.784 0.207 14.319 1.00 87.12 82 ILE A O 1
ATOM 666 N N . ILE A 1 83 ? -5.399 1.679 13.794 1.00 88.25 83 ILE A N 1
ATOM 667 C CA . ILE A 1 83 ? -4.776 2.175 12.563 1.00 88.25 83 ILE A CA 1
ATOM 668 C C . ILE A 1 83 ? -3.376 2.729 12.852 1.00 88.25 83 ILE A C 1
ATOM 670 O O . ILE A 1 83 ? -2.414 2.342 12.188 1.00 88.25 83 ILE A O 1
ATOM 674 N N . MET A 1 84 ? -3.237 3.590 13.864 1.00 88.38 84 MET A N 1
ATOM 675 C CA . MET A 1 84 ? -1.949 4.200 14.214 1.00 88.38 84 MET A CA 1
ATOM 676 C C . MET A 1 84 ? -0.909 3.158 14.638 1.00 88.38 84 MET A C 1
ATOM 678 O O . MET A 1 84 ? 0.236 3.213 14.186 1.00 88.38 84 MET A O 1
ATOM 682 N N . MET A 1 85 ? -1.304 2.172 15.446 1.00 88.38 85 MET A N 1
ATOM 683 C CA . MET A 1 85 ? -0.412 1.080 15.849 1.00 88.38 85 MET A CA 1
ATOM 684 C C . MET A 1 85 ? 0.054 0.258 14.644 1.00 88.38 85 MET A C 1
ATOM 686 O O . MET A 1 85 ? 1.244 -0.026 14.501 1.00 88.38 85 MET A O 1
ATOM 690 N N . MET A 1 86 ? -0.863 -0.071 13.735 1.00 88.25 86 MET A N 1
ATOM 691 C CA . MET A 1 86 ? -0.548 -0.828 12.526 1.00 88.25 86 MET A CA 1
ATOM 692 C C . MET A 1 86 ? 0.402 -0.063 11.588 1.00 88.25 86 MET A C 1
ATOM 694 O O . MET A 1 86 ? 1.340 -0.646 11.032 1.00 88.25 86 MET A O 1
ATOM 698 N N . PHE A 1 87 ? 0.236 1.255 11.456 1.00 88.62 87 PHE A N 1
ATOM 699 C CA . PHE A 1 87 ? 1.172 2.088 10.699 1.00 88.62 87 PHE A CA 1
ATOM 700 C C . PHE A 1 87 ? 2.574 2.101 11.314 1.00 88.62 87 PHE A C 1
ATOM 702 O O . PHE A 1 87 ? 3.557 1.959 10.585 1.00 88.62 87 PHE A O 1
ATOM 709 N N . MET A 1 88 ? 2.686 2.196 12.640 1.00 89.19 88 MET A N 1
ATOM 710 C CA . MET A 1 88 ? 3.989 2.145 13.307 1.00 89.19 88 MET A CA 1
ATOM 711 C C . MET A 1 88 ? 4.691 0.806 13.067 1.00 89.19 88 MET A C 1
ATOM 713 O O . MET A 1 88 ? 5.855 0.784 12.666 1.00 89.19 88 MET A O 1
ATOM 717 N N . ILE A 1 89 ? 3.977 -0.312 13.230 1.00 88.12 89 ILE A N 1
ATOM 718 C CA . ILE A 1 89 ? 4.533 -1.658 13.023 1.00 88.12 89 ILE A CA 1
ATOM 719 C C . ILE A 1 89 ? 5.059 -1.814 11.594 1.00 88.12 89 ILE A C 1
ATOM 721 O O . ILE A 1 89 ? 6.199 -2.230 11.387 1.00 88.12 89 ILE A O 1
ATOM 725 N N . THR A 1 90 ? 4.261 -1.438 10.594 1.00 87.88 90 THR A N 1
ATOM 726 C CA . THR A 1 90 ? 4.683 -1.560 9.190 1.00 87.88 90 THR A CA 1
ATOM 727 C C . THR A 1 90 ? 5.860 -0.661 8.832 1.00 87.88 90 THR A C 1
ATOM 729 O O . THR A 1 90 ? 6.698 -1.060 8.022 1.00 87.88 90 THR A O 1
ATOM 732 N N . TYR A 1 91 ? 5.972 0.520 9.444 1.00 88.00 91 TYR A N 1
ATOM 733 C CA . TYR A 1 91 ? 7.128 1.390 9.257 1.00 88.00 91 TYR A CA 1
ATOM 734 C C . TYR A 1 91 ? 8.419 0.734 9.763 1.00 88.00 91 TYR A C 1
ATOM 736 O O . TYR A 1 91 ? 9.421 0.697 9.040 1.00 88.00 91 TYR A O 1
ATOM 744 N N . PHE A 1 92 ? 8.389 0.154 10.966 1.00 87.44 92 PHE A N 1
ATOM 745 C CA . PHE A 1 92 ? 9.547 -0.549 11.522 1.00 87.44 92 PHE A CA 1
ATOM 746 C C . PHE A 1 92 ? 9.921 -1.785 10.702 1.00 87.44 92 PHE A C 1
ATOM 748 O O . PHE A 1 92 ? 11.100 -1.964 10.386 1.00 87.44 92 PHE A O 1
ATOM 755 N N . LEU A 1 93 ? 8.933 -2.588 10.294 1.00 86.94 93 LEU A N 1
ATOM 756 C CA . LEU A 1 93 ? 9.161 -3.762 9.448 1.00 86.94 93 LEU A CA 1
ATOM 757 C C . LEU A 1 93 ? 9.803 -3.379 8.113 1.00 86.94 93 LEU A C 1
ATOM 759 O O . LEU A 1 93 ? 10.801 -3.977 7.723 1.00 86.94 93 LEU A O 1
ATOM 763 N N . ASN A 1 94 ? 9.299 -2.341 7.440 1.00 87.25 94 ASN A N 1
ATOM 764 C CA . ASN A 1 94 ? 9.881 -1.880 6.178 1.00 87.25 94 ASN A CA 1
ATOM 765 C C . ASN A 1 94 ? 11.347 -1.477 6.339 1.00 87.25 94 ASN A C 1
ATOM 767 O O . ASN A 1 94 ? 12.180 -1.853 5.518 1.00 87.25 94 ASN A O 1
ATOM 771 N N . LYS A 1 95 ? 11.683 -0.735 7.400 1.00 86.69 95 LYS A N 1
ATOM 772 C CA . LYS A 1 95 ? 13.067 -0.316 7.649 1.00 86.69 95 LYS A CA 1
ATOM 773 C C . LYS A 1 95 ? 13.988 -1.516 7.876 1.00 86.69 95 LYS A C 1
ATOM 775 O O . LYS A 1 95 ? 15.120 -1.510 7.393 1.00 86.69 95 LYS A O 1
ATOM 780 N N . TYR A 1 96 ? 13.504 -2.531 8.590 1.00 87.56 96 TYR A N 1
ATOM 781 C CA . TYR A 1 96 ? 14.244 -3.767 8.815 1.00 87.56 96 TYR A CA 1
ATOM 782 C C . TYR A 1 96 ? 14.485 -4.528 7.505 1.00 87.56 96 TYR A C 1
ATOM 784 O O . TYR A 1 96 ? 15.637 -4.782 7.158 1.00 87.56 96 TYR A O 1
ATOM 792 N N . PHE A 1 97 ? 13.432 -4.779 6.720 1.00 85.38 97 PHE A N 1
ATOM 793 C CA . PHE A 1 97 ? 13.544 -5.489 5.442 1.00 85.38 97 PHE A CA 1
ATOM 794 C C . PHE A 1 97 ? 14.428 -4.762 4.424 1.00 85.38 97 PHE A C 1
ATOM 796 O O . PHE A 1 97 ? 15.211 -5.401 3.727 1.00 85.38 97 PHE A O 1
ATOM 803 N N . ILE A 1 98 ? 14.359 -3.427 4.350 1.00 87.94 98 ILE A N 1
ATOM 804 C CA . ILE A 1 98 ? 15.244 -2.640 3.473 1.00 87.94 98 ILE A CA 1
ATOM 805 C C . ILE A 1 98 ? 16.705 -2.824 3.889 1.00 87.94 98 ILE A C 1
ATOM 807 O O . ILE A 1 98 ? 17.576 -2.980 3.036 1.00 87.94 98 ILE A O 1
ATOM 811 N N . LYS A 1 99 ? 16.986 -2.825 5.196 1.00 86.25 99 LYS A N 1
ATOM 812 C CA . LYS A 1 99 ? 18.345 -3.024 5.703 1.00 86.25 99 LYS A CA 1
ATOM 813 C C . LYS A 1 99 ? 18.877 -4.412 5.341 1.00 86.25 99 LYS A C 1
ATOM 815 O O . LYS A 1 99 ? 20.007 -4.504 4.872 1.00 86.25 99 LYS A O 1
ATOM 820 N N . GLU A 1 100 ? 18.076 -5.459 5.520 1.00 86.81 100 GLU A N 1
ATOM 821 C CA . GLU A 1 100 ? 18.456 -6.824 5.133 1.00 86.81 100 GLU A CA 1
ATOM 822 C C . GLU A 1 100 ? 18.674 -6.960 3.625 1.00 86.81 100 GLU A C 1
ATOM 824 O O . GLU A 1 100 ? 19.681 -7.523 3.196 1.00 86.81 100 GLU A O 1
ATOM 829 N N . PHE A 1 101 ? 17.773 -6.402 2.811 1.00 86.69 101 PHE A N 1
ATOM 830 C CA . PHE A 1 101 ? 17.906 -6.439 1.358 1.00 86.69 101 PHE A CA 1
ATOM 831 C C . PHE A 1 101 ? 19.178 -5.729 0.891 1.00 86.69 101 PHE A C 1
ATOM 833 O O . PHE A 1 101 ? 19.931 -6.277 0.087 1.00 86.69 101 PHE A O 1
ATOM 840 N N . ASN A 1 102 ? 19.457 -4.542 1.434 1.00 87.88 102 ASN A N 1
ATOM 841 C CA . ASN A 1 102 ? 20.664 -3.787 1.111 1.00 87.88 102 ASN A CA 1
ATOM 842 C C . ASN A 1 102 ? 21.932 -4.540 1.527 1.00 87.88 102 ASN A C 1
ATOM 844 O O . ASN A 1 102 ? 22.905 -4.550 0.777 1.00 87.88 102 ASN A O 1
ATOM 848 N N . PHE A 1 103 ? 21.915 -5.202 2.687 1.00 85.81 103 PHE A N 1
ATOM 849 C CA . PHE A 1 103 ? 23.036 -6.021 3.140 1.00 85.81 103 PHE A CA 1
ATOM 850 C C . PHE A 1 103 ? 23.296 -7.194 2.186 1.00 85.81 103 PHE A C 1
ATOM 852 O O . PHE A 1 103 ? 24.422 -7.386 1.734 1.00 85.81 103 PHE A O 1
ATOM 859 N N . LYS A 1 104 ? 22.241 -7.912 1.791 1.00 85.31 104 LYS A N 1
ATOM 860 C CA . LYS A 1 104 ? 22.333 -9.047 0.863 1.00 85.31 104 LYS A CA 1
ATOM 861 C C . LYS A 1 104 ? 22.758 -8.627 -0.549 1.00 85.31 104 LYS A C 1
ATOM 863 O O . LYS A 1 104 ? 23.526 -9.326 -1.202 1.00 85.31 104 LYS A O 1
ATOM 868 N N . MET A 1 105 ? 22.296 -7.467 -1.018 1.00 84.75 105 MET A N 1
ATOM 869 C CA . MET A 1 105 ? 22.760 -6.866 -2.275 1.00 84.75 105 MET A CA 1
ATOM 870 C C . MET A 1 105 ? 24.251 -6.535 -2.225 1.00 84.75 105 MET A C 1
ATOM 872 O O . MET A 1 105 ? 24.976 -6.811 -3.179 1.00 84.75 105 MET A O 1
ATOM 876 N N . MET A 1 106 ? 24.715 -5.970 -1.111 1.00 84.12 106 MET A N 1
ATOM 877 C CA . MET A 1 106 ? 26.125 -5.651 -0.921 1.00 84.12 106 MET A CA 1
ATOM 878 C C . MET A 1 106 ? 26.989 -6.919 -0.931 1.00 84.12 106 MET A C 1
ATOM 880 O O . MET A 1 106 ? 28.004 -6.960 -1.621 1.00 84.12 106 MET A O 1
ATOM 884 N N . GLU A 1 107 ? 26.551 -7.978 -0.251 1.00 81.12 107 GLU A N 1
ATOM 885 C CA . GLU A 1 107 ? 27.224 -9.281 -0.242 1.00 81.12 107 GLU A CA 1
ATOM 886 C C . GLU A 1 107 ? 27.304 -9.906 -1.648 1.00 81.12 107 GLU A C 1
ATOM 888 O O . GLU A 1 107 ? 28.378 -10.328 -2.080 1.00 81.12 107 GLU A O 1
ATOM 893 N N . ASN A 1 108 ? 26.211 -9.863 -2.417 1.00 82.06 108 ASN A N 1
ATOM 894 C CA . ASN A 1 108 ? 26.192 -10.331 -3.806 1.00 82.06 108 ASN A CA 1
ATOM 895 C C . ASN A 1 108 ? 27.127 -9.523 -4.719 1.00 82.06 108 ASN A C 1
ATOM 897 O O . ASN A 1 108 ? 27.773 -10.096 -5.597 1.00 82.06 108 ASN A O 1
ATOM 901 N N . MET A 1 109 ? 27.217 -8.202 -4.527 1.00 77.75 109 MET A N 1
ATOM 902 C CA . MET A 1 109 ? 28.158 -7.366 -5.279 1.00 77.75 109 MET A CA 1
ATOM 903 C C . MET A 1 109 ? 29.609 -7.737 -4.964 1.00 77.75 109 MET A C 1
ATOM 905 O O . MET A 1 109 ? 30.400 -7.910 -5.892 1.00 77.75 109 MET A O 1
ATOM 909 N N . PHE A 1 110 ? 29.944 -7.942 -3.688 1.00 77.12 110 PHE A N 1
ATOM 910 C CA . PHE A 1 110 ? 31.275 -8.404 -3.292 1.00 77.12 110 PHE A CA 1
ATOM 911 C C . PHE A 1 110 ? 31.604 -9.781 -3.880 1.00 77.12 110 PHE A C 1
ATOM 913 O O . PHE A 1 110 ? 32.696 -9.965 -4.419 1.00 77.12 110 PHE A O 1
ATOM 920 N N . PHE A 1 111 ? 30.661 -10.725 -3.851 1.00 76.38 111 PHE A N 1
ATOM 921 C CA . PHE A 1 111 ? 30.854 -12.060 -4.420 1.00 76.38 111 PHE A CA 1
ATOM 922 C C . PHE A 1 111 ? 31.059 -12.019 -5.942 1.00 76.38 111 PHE A C 1
ATOM 924 O O . PHE A 1 111 ? 31.986 -12.639 -6.467 1.00 76.38 111 PHE A O 1
ATOM 931 N N . ASN A 1 112 ? 30.253 -11.232 -6.661 1.00 73.75 112 ASN A N 1
ATOM 932 C CA . ASN A 1 112 ? 30.399 -11.059 -8.107 1.00 73.75 112 ASN A CA 1
ATOM 933 C C . ASN A 1 112 ? 31.729 -10.402 -8.479 1.00 73.75 112 ASN A C 1
ATOM 935 O O . ASN A 1 112 ? 32.364 -10.831 -9.440 1.00 73.75 112 ASN A O 1
ATOM 939 N N . GLN A 1 113 ? 32.178 -9.405 -7.715 1.00 72.88 113 GLN A N 1
ATOM 940 C CA . GLN A 1 113 ? 33.468 -8.758 -7.940 1.00 72.88 113 GLN A CA 1
ATOM 941 C C . GLN A 1 113 ? 34.635 -9.719 -7.685 1.00 72.88 113 GLN A C 1
ATOM 943 O O . GLN A 1 113 ? 35.604 -9.732 -8.443 1.00 72.88 113 GLN A O 1
ATOM 948 N N . TYR A 1 114 ? 34.528 -10.569 -6.661 1.00 71.75 114 TYR A N 1
ATOM 949 C CA . TYR A 1 114 ? 35.525 -11.598 -6.381 1.00 71.75 114 TYR A CA 1
ATOM 950 C C . TYR A 1 114 ? 35.606 -12.631 -7.511 1.00 71.75 114 TYR A C 1
ATOM 952 O O . TYR A 1 114 ? 36.697 -12.953 -7.984 1.00 71.75 114 TYR A O 1
ATOM 960 N N . ASN A 1 115 ? 34.455 -13.088 -8.011 1.00 70.06 115 ASN A N 1
ATOM 961 C CA . ASN A 1 115 ? 34.396 -14.002 -9.148 1.00 70.06 115 ASN A CA 1
ATOM 962 C C . ASN A 1 115 ? 34.958 -13.362 -10.422 1.00 70.06 115 ASN A C 1
ATOM 964 O O . ASN A 1 115 ? 35.783 -13.984 -11.085 1.00 70.06 115 ASN A O 1
ATOM 968 N N . PHE A 1 116 ? 34.595 -12.114 -10.736 1.00 68.19 116 PHE A N 1
ATOM 969 C CA . PHE A 1 116 ? 35.154 -11.384 -11.881 1.00 68.19 116 PHE A CA 1
ATOM 970 C C . PHE A 1 116 ? 36.677 -11.241 -11.789 1.00 68.19 116 PHE A C 1
ATOM 972 O O . PHE A 1 116 ? 37.381 -11.458 -12.773 1.00 68.19 116 PHE A O 1
ATOM 979 N N . ASN A 1 117 ? 37.205 -10.935 -10.602 1.00 66.69 117 ASN A N 1
ATOM 980 C CA . ASN A 1 117 ? 38.646 -10.825 -10.384 1.00 66.69 117 ASN A CA 1
ATOM 981 C C . ASN A 1 117 ? 39.364 -12.172 -10.543 1.00 66.69 117 ASN A C 1
ATOM 983 O O . ASN A 1 117 ? 40.468 -12.212 -11.089 1.00 66.69 117 ASN A O 1
ATOM 987 N N . ASN A 1 118 ? 38.741 -13.273 -10.119 1.00 66.19 118 ASN A N 1
ATOM 988 C CA . ASN A 1 118 ? 39.271 -14.614 -10.348 1.00 66.19 118 ASN A CA 1
ATOM 989 C C . ASN A 1 118 ? 39.242 -14.986 -11.836 1.00 66.19 118 ASN A C 1
ATOM 991 O O . ASN A 1 118 ? 40.258 -15.448 -12.348 1.00 66.19 118 ASN A O 1
ATOM 995 N N . PHE A 1 119 ? 38.149 -14.714 -12.557 1.00 56.34 119 PHE A N 1
ATOM 996 C CA . PHE A 1 119 ? 38.093 -14.900 -14.012 1.00 56.34 119 PHE A CA 1
ATOM 997 C C . PHE A 1 119 ? 39.184 -14.095 -14.726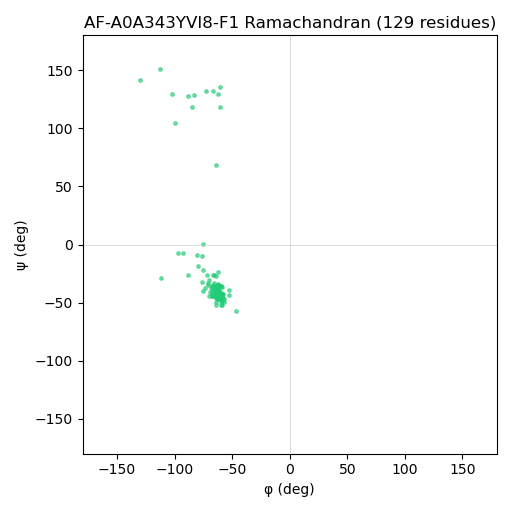 1.00 56.34 119 PHE A C 1
ATOM 999 O O . PHE A 1 119 ? 39.931 -14.660 -15.520 1.00 56.34 119 PHE A O 1
ATOM 1006 N N . ASN A 1 120 ? 39.358 -12.816 -14.385 1.00 66.38 120 ASN A N 1
ATOM 1007 C CA . ASN A 1 120 ? 40.418 -11.979 -14.954 1.00 66.38 120 ASN A CA 1
ATOM 1008 C C . ASN A 1 120 ? 41.822 -12.518 -14.645 1.00 66.38 120 ASN A C 1
ATOM 1010 O O . ASN A 1 120 ? 42.708 -12.448 -15.496 1.00 66.38 120 ASN A O 1
ATOM 1014 N N . LYS A 1 121 ? 42.031 -13.106 -13.460 1.00 60.53 121 LYS A N 1
ATOM 1015 C CA . LYS A 1 121 ? 43.273 -13.819 -13.129 1.00 60.53 121 LYS A CA 1
ATOM 1016 C C . LYS A 1 121 ? 43.498 -15.031 -14.028 1.00 60.53 121 LYS A C 1
ATOM 1018 O O . LYS A 1 121 ? 44.610 -15.188 -14.515 1.00 60.53 121 LYS A O 1
ATOM 1023 N N . TYR A 1 122 ? 42.479 -15.855 -14.276 1.00 65.50 122 TYR A N 1
ATOM 1024 C CA . TYR A 1 122 ? 42.597 -17.012 -15.172 1.00 65.50 122 TYR A CA 1
ATOM 1025 C C . TYR A 1 122 ? 42.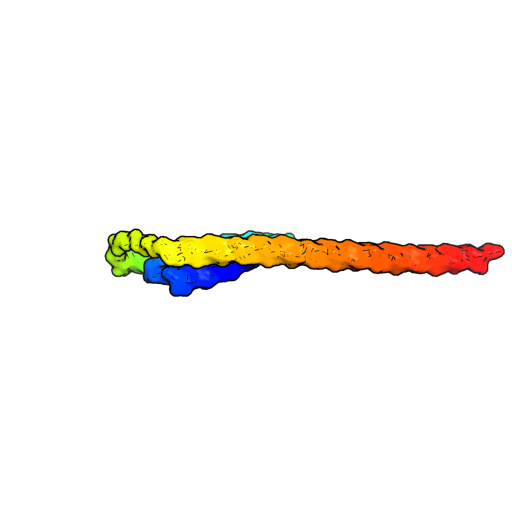877 -16.602 -16.621 1.00 65.50 122 TYR A C 1
ATOM 1027 O O . TYR A 1 122 ? 43.750 -17.187 -1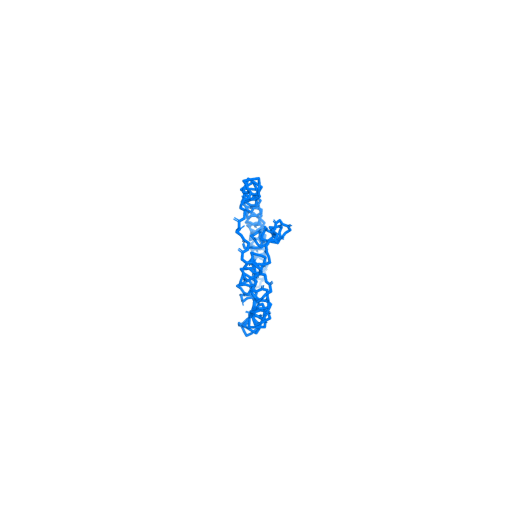7.260 1.00 65.50 122 TYR A O 1
ATOM 1035 N N . TYR A 1 123 ? 42.201 -15.567 -17.126 1.00 64.12 123 TYR A N 1
ATOM 1036 C CA . TYR A 1 123 ? 42.489 -15.032 -18.457 1.00 64.12 123 TYR A CA 1
ATOM 1037 C C . TYR A 1 123 ? 43.925 -14.501 -18.551 1.00 64.12 123 TYR A C 1
ATOM 1039 O O . TYR A 1 123 ? 44.639 -14.862 -19.484 1.00 64.12 123 TYR A O 1
ATOM 1047 N N . ASN A 1 124 ? 44.393 -13.729 -17.565 1.00 62.00 124 ASN A N 1
ATOM 1048 C CA . ASN A 1 124 ? 45.768 -13.216 -17.557 1.00 62.00 124 ASN A CA 1
ATOM 1049 C C . ASN A 1 124 ? 46.829 -14.319 -17.394 1.00 62.00 124 ASN A C 1
ATOM 1051 O O . ASN A 1 124 ? 47.893 -14.220 -18.001 1.00 62.00 124 ASN A O 1
ATOM 1055 N N . LEU A 1 125 ? 46.544 -15.379 -16.629 1.00 63.22 125 LEU A N 1
ATOM 1056 C CA . LEU A 1 125 ? 47.405 -16.565 -16.513 1.00 63.22 125 LEU A CA 1
ATOM 1057 C C . LEU A 1 125 ? 47.578 -17.273 -17.860 1.00 63.22 125 LEU A C 1
ATOM 1059 O O . LEU A 1 125 ? 48.695 -17.631 -18.222 1.00 63.22 125 LEU A O 1
ATOM 1063 N N . ASN A 1 126 ? 46.497 -17.420 -18.630 1.00 55.28 126 ASN A N 1
ATOM 1064 C CA . ASN A 1 126 ? 46.574 -18.019 -19.961 1.00 55.28 126 ASN A CA 1
ATOM 1065 C C . ASN A 1 126 ? 47.428 -17.178 -20.921 1.00 55.28 126 ASN A C 1
ATOM 1067 O O . ASN A 1 126 ? 48.180 -17.749 -21.702 1.00 55.28 126 ASN A O 1
ATOM 1071 N N . PHE A 1 127 ? 47.378 -15.844 -20.842 1.00 59.50 127 PHE A N 1
ATOM 1072 C CA . PHE A 1 127 ? 48.239 -14.981 -21.660 1.00 59.50 127 PHE A CA 1
ATOM 1073 C C . PHE A 1 127 ? 49.719 -15.029 -21.253 1.00 59.50 127 PHE A C 1
ATOM 1075 O O . PHE A 1 127 ? 50.578 -14.893 -22.119 1.00 59.50 127 PHE A O 1
ATOM 1082 N N . GLN A 1 128 ? 50.036 -15.261 -19.974 1.00 59.41 128 GLN A N 1
ATOM 1083 C CA . GLN A 1 128 ? 51.424 -15.427 -19.516 1.00 59.41 128 GLN A CA 1
ATOM 1084 C C . GLN A 1 128 ? 52.061 -16.749 -19.955 1.00 59.41 128 GLN A C 1
ATOM 1086 O O . GLN A 1 128 ? 53.274 -16.801 -20.083 1.00 59.41 128 GLN A O 1
ATOM 1091 N N . LEU A 1 129 ? 51.270 -17.798 -20.196 1.00 56.69 129 LEU A N 1
ATOM 1092 C CA . LEU A 1 129 ? 51.766 -19.099 -20.669 1.00 56.69 129 LEU A CA 1
ATOM 1093 C C . LEU A 1 129 ? 52.043 -19.136 -22.185 1.00 56.69 129 LEU A C 1
ATOM 1095 O O . LEU A 1 129 ? 52.577 -20.125 -22.680 1.00 56.69 129 LEU A O 1
ATOM 1099 N N . ILE A 1 130 ? 51.638 -18.096 -22.922 1.00 54.97 130 ILE A N 1
ATOM 1100 C CA . ILE A 1 130 ? 51.768 -18.001 -24.387 1.00 54.97 130 ILE A CA 1
ATOM 1101 C C . ILE A 1 130 ? 53.075 -17.282 -24.804 1.00 54.97 130 ILE A C 1
ATOM 1103 O O . ILE A 1 130 ? 53.423 -17.293 -25.984 1.00 54.97 130 ILE A O 1
ATOM 1107 N N . TYR A 1 131 ? 53.827 -16.721 -23.850 1.00 43.69 131 TYR A N 1
ATOM 1108 C CA . TYR A 1 131 ? 55.172 -16.155 -24.038 1.00 43.69 131 TYR A CA 1
ATOM 1109 C C . TYR A 1 131 ? 56.219 -16.975 -23.282 1.00 43.69 131 TYR A C 1
ATOM 1111 O O . TYR A 1 131 ? 57.368 -17.030 -23.774 1.00 43.69 131 TYR A O 1
#

Nearest PDB structures (foldseek):
  8b9z-assembly1_J  TM=7.917E-01  e=9.493E-05  Drosophila melanogaster